Protein AF-A0A520BK53-F1 (afdb_monomer_lite)

Secondary structure (DSSP, 8-state):
-HHHHHHHHHHHHHHHHHHT-SSPPPHHHHHHHHHHHHHHHHHHHHH--HHHHHHHHHHHHHHHHHHHHHHHH-----TTTTT------

Foldseek 3Di:
DVLVVLLVVLLVLLVVVLVPDPDFDDPVSVVVLVVLLVVLVVCCVVPVDSVSVSPNSSSVSNVVVSVVVVVVVPPDDDPVCVPPDPPPD

Radius of gyration: 17.05 Å; chains: 1; bounding box: 52×25×42 Å

Sequence (89 aa):
MGELLATSLAWLAGLALLHRCERLPTGAEYAALAAAFTVLLLLRRRWHSRLALAGCVAVFAFSQAALRAEWRLTPELHPAWEGRDLALT

pLDDT: mean 85.24, std 10.13, range [58.25, 95.69]

Structure (mmCIF, N/CA/C/O backbone):
data_AF-A0A520BK53-F1
#
_entry.id   AF-A0A520BK53-F1
#
loop_
_atom_site.group_PDB
_atom_site.id
_atom_site.type_symbol
_atom_site.label_atom_id
_atom_site.label_alt_id
_atom_site.label_comp_id
_atom_site.label_asym_id
_atom_site.label_entity_id
_atom_site.label_seq_id
_atom_site.pdbx_PDB_ins_code
_atom_site.Cartn_x
_atom_site.Cartn_y
_atom_site.Cartn_z
_atom_site.occupancy
_atom_site.B_iso_or_equiv
_atom_site.auth_seq_id
_atom_site.auth_comp_id
_atom_site.auth_asym_id
_atom_site.auth_atom_id
_atom_site.pdbx_PDB_model_num
ATOM 1 N N . MET A 1 1 ? 6.068 2.738 24.576 1.00 69.19 1 MET A N 1
ATOM 2 C CA . MET A 1 1 ? 6.563 1.429 24.086 1.00 69.19 1 MET A CA 1
ATOM 3 C C . MET A 1 1 ? 5.576 0.747 23.135 1.00 69.19 1 MET A C 1
ATOM 5 O O . MET A 1 1 ? 5.934 0.524 21.990 1.00 69.19 1 MET A O 1
ATOM 9 N N . GLY A 1 2 ? 4.336 0.451 23.559 1.00 81.19 2 GLY A N 1
ATOM 10 C CA . GLY A 1 2 ? 3.394 -0.352 22.755 1.00 81.19 2 GLY A CA 1
ATOM 11 C C . GLY A 1 2 ? 3.011 0.230 21.387 1.00 81.19 2 GLY A C 1
ATOM 12 O O . GLY A 1 2 ? 2.818 -0.521 20.441 1.00 81.19 2 GLY A O 1
ATOM 13 N N . GLU A 1 3 ? 2.961 1.555 21.250 1.00 81.56 3 GLU A N 1
ATOM 14 C CA . GLU A 1 3 ? 2.596 2.208 19.985 1.00 81.56 3 GLU A CA 1
ATOM 15 C C . GLU A 1 3 ? 3.691 2.090 18.914 1.00 81.56 3 GLU A C 1
ATOM 17 O O . GLU A 1 3 ? 3.385 1.769 17.774 1.00 81.56 3 GLU A O 1
ATOM 22 N N . LEU A 1 4 ? 4.966 2.225 19.301 1.00 85.44 4 LEU A N 1
ATOM 23 C CA . LEU A 1 4 ? 6.124 1.985 18.428 1.00 85.44 4 LEU A CA 1
ATOM 24 C C . LEU A 1 4 ? 6.208 0.527 17.964 1.00 85.44 4 LEU A C 1
ATOM 26 O O . LEU A 1 4 ? 6.531 0.257 16.810 1.00 85.44 4 LEU A O 1
ATOM 30 N N . LEU A 1 5 ? 5.910 -0.422 18.855 1.00 90.12 5 LEU A N 1
ATOM 31 C CA . LEU A 1 5 ? 5.849 -1.837 18.489 1.00 90.12 5 LEU A CA 1
ATOM 32 C C . LEU A 1 5 ? 4.696 -2.100 17.517 1.00 90.12 5 LEU A C 1
ATOM 34 O O . LEU A 1 5 ? 4.893 -2.782 16.518 1.00 90.12 5 LEU A O 1
ATOM 38 N N . ALA A 1 6 ? 3.521 -1.516 17.763 1.00 87.62 6 ALA A N 1
ATOM 39 C CA . ALA A 1 6 ? 2.369 -1.655 16.879 1.00 87.62 6 ALA A CA 1
ATOM 40 C C . ALA A 1 6 ? 2.636 -1.074 15.482 1.00 87.62 6 ALA A C 1
ATOM 42 O O . ALA A 1 6 ? 2.310 -1.718 14.488 1.00 87.62 6 ALA A O 1
ATOM 43 N N . THR A 1 7 ? 3.267 0.100 15.381 1.00 90.38 7 THR A N 1
A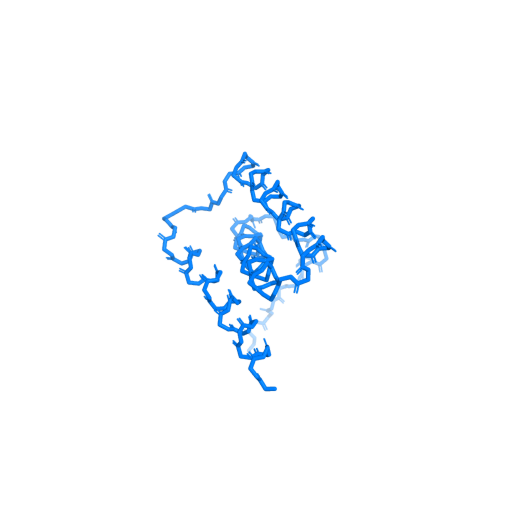TOM 44 C CA . THR A 1 7 ? 3.634 0.684 14.083 1.00 90.38 7 THR A CA 1
ATOM 45 C C . THR A 1 7 ? 4.738 -0.109 13.389 1.00 90.38 7 THR A C 1
ATOM 47 O O . THR A 1 7 ? 4.664 -0.296 12.178 1.00 90.38 7 THR A O 1
ATOM 50 N N . SER A 1 8 ? 5.717 -0.636 14.130 1.00 91.38 8 SER A N 1
ATOM 51 C CA . SER A 1 8 ? 6.776 -1.490 13.569 1.00 91.38 8 SER A CA 1
ATOM 52 C C . SER A 1 8 ? 6.216 -2.808 13.031 1.00 91.38 8 SER A C 1
ATOM 54 O O . SER A 1 8 ? 6.548 -3.222 11.923 1.00 91.38 8 SER A O 1
ATOM 56 N N . LEU A 1 9 ? 5.313 -3.450 13.777 1.00 93.88 9 LEU A N 1
ATOM 57 C CA . LEU A 1 9 ? 4.617 -4.656 13.328 1.00 93.88 9 LEU A CA 1
ATOM 58 C C . LEU A 1 9 ? 3.720 -4.371 12.124 1.00 93.88 9 LEU A C 1
ATOM 60 O O . LEU A 1 9 ? 3.708 -5.155 11.182 1.00 93.88 9 LEU A O 1
ATOM 64 N N . ALA A 1 10 ? 3.009 -3.242 12.119 1.00 93.06 10 ALA A N 1
ATOM 65 C CA . ALA A 1 10 ? 2.188 -2.839 10.985 1.00 93.06 10 ALA A CA 1
ATOM 66 C C . ALA A 1 10 ? 3.026 -2.582 9.725 1.00 93.06 10 ALA A C 1
ATOM 68 O O . ALA A 1 10 ? 2.638 -2.986 8.631 1.00 93.06 10 ALA A O 1
ATOM 69 N N . TRP A 1 11 ? 4.199 -1.967 9.883 1.00 93.44 11 TRP A N 1
ATOM 70 C CA . TRP A 1 11 ? 5.157 -1.782 8.799 1.00 93.44 11 TRP A CA 1
ATOM 71 C C . TRP A 1 11 ? 5.617 -3.123 8.219 1.00 93.44 11 TRP A C 1
ATOM 73 O O . TRP A 1 11 ? 5.520 -3.346 7.012 1.00 93.44 11 TRP A O 1
ATOM 83 N N . LEU A 1 12 ? 6.067 -4.041 9.082 1.00 95.69 12 LEU A N 1
ATOM 84 C CA . LEU A 1 12 ? 6.488 -5.383 8.675 1.00 95.69 12 LEU A CA 1
ATOM 85 C C . LEU A 1 12 ? 5.347 -6.169 8.024 1.00 95.69 12 LEU A C 1
ATOM 87 O O . LEU A 1 12 ? 5.582 -6.863 7.041 1.00 95.69 12 LEU A O 1
ATOM 91 N N . ALA A 1 13 ? 4.117 -6.029 8.519 1.00 94.06 13 ALA A N 1
ATOM 92 C CA . ALA A 1 13 ? 2.941 -6.650 7.920 1.00 94.06 13 ALA A CA 1
ATOM 93 C C . ALA A 1 13 ? 2.676 -6.123 6.500 1.00 94.06 13 ALA A C 1
ATOM 95 O O . ALA A 1 13 ? 2.400 -6.919 5.605 1.00 94.06 13 ALA A O 1
ATOM 96 N N . GLY A 1 14 ? 2.814 -4.811 6.274 1.00 91.06 14 GLY A N 1
ATOM 97 C CA . GLY A 1 14 ? 2.706 -4.209 4.941 1.00 91.06 14 GLY A CA 1
ATOM 98 C C . GLY A 1 14 ? 3.750 -4.758 3.964 1.00 91.06 14 GLY A C 1
ATOM 99 O O . GLY A 1 14 ? 3.414 -5.129 2.842 1.00 91.06 14 GLY A O 1
ATOM 100 N N . LEU A 1 15 ? 5.002 -4.896 4.408 1.00 93.12 15 LEU A N 1
ATOM 101 C CA . LEU A 1 15 ? 6.068 -5.508 3.606 1.00 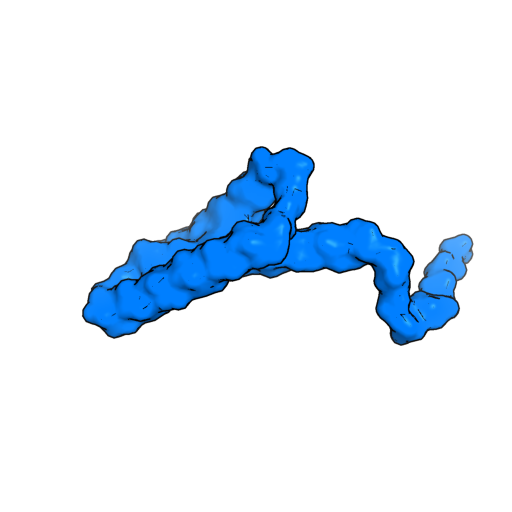93.12 15 LEU A CA 1
ATOM 102 C C . LEU A 1 15 ? 5.818 -6.999 3.336 1.00 93.12 15 LEU A C 1
ATOM 104 O O . LEU A 1 15 ? 5.952 -7.458 2.204 1.00 93.12 15 LEU A O 1
ATOM 108 N N . ALA A 1 16 ? 5.438 -7.759 4.363 1.00 93.38 16 ALA A N 1
ATOM 109 C CA . ALA A 1 16 ? 5.158 -9.185 4.244 1.00 93.38 16 ALA A CA 1
ATOM 110 C C . ALA A 1 16 ? 3.986 -9.457 3.293 1.00 93.38 16 ALA A C 1
ATOM 112 O O . ALA A 1 16 ? 4.027 -10.424 2.537 1.00 93.38 16 ALA A O 1
ATOM 113 N N . LEU A 1 17 ? 2.962 -8.598 3.296 1.00 91.25 17 LEU A N 1
ATOM 114 C CA . LEU A 1 17 ? 1.842 -8.701 2.367 1.00 91.25 17 LEU A CA 1
ATOM 115 C C . LEU A 1 17 ? 2.306 -8.532 0.918 1.00 91.25 17 LEU A C 1
ATOM 117 O O . LEU A 1 17 ? 1.926 -9.341 0.077 1.00 91.25 17 LEU A O 1
ATOM 121 N N . LEU A 1 18 ? 3.173 -7.551 0.642 1.00 90.06 18 LEU A N 1
ATOM 122 C CA . LEU A 1 18 ? 3.744 -7.360 -0.693 1.00 90.06 18 LEU A CA 1
ATOM 123 C C . LEU A 1 18 ? 4.547 -8.582 -1.148 1.00 90.06 18 LEU A C 1
ATOM 125 O O . LEU A 1 18 ? 4.413 -9.007 -2.288 1.00 90.06 18 LEU A O 1
ATOM 129 N N . HIS A 1 19 ? 5.327 -9.192 -0.253 1.00 89.25 19 HIS A N 1
ATOM 130 C CA . HIS A 1 19 ? 6.079 -10.413 -0.564 1.00 89.25 19 HIS A CA 1
ATOM 131 C C . HIS A 1 19 ? 5.201 -11.623 -0.900 1.00 89.25 19 HIS A C 1
ATOM 133 O O . HIS A 1 19 ? 5.687 -12.571 -1.512 1.00 89.25 19 HIS A O 1
ATOM 139 N N . ARG A 1 20 ? 3.924 -11.614 -0.504 1.00 91.19 20 ARG A N 1
ATOM 140 C CA . ARG A 1 20 ? 2.959 -12.658 -0.871 1.00 91.19 20 ARG A CA 1
ATOM 141 C C . ARG A 1 20 ? 2.258 -12.388 -2.200 1.00 91.19 20 ARG A C 1
ATOM 143 O O . ARG A 1 20 ? 1.557 -13.271 -2.685 1.00 91.19 20 ARG A O 1
ATOM 150 N N . CYS A 1 21 ? 2.404 -11.195 -2.769 1.00 88.38 21 CYS A N 1
ATOM 151 C CA . CYS A 1 21 ? 1.839 -10.867 -4.069 1.00 88.38 21 CYS A CA 1
ATOM 152 C C . CYS A 1 21 ? 2.747 -11.412 -5.178 1.00 88.38 21 CYS A C 1
ATOM 154 O O . CYS A 1 21 ? 3.927 -11.085 -5.241 1.00 88.38 21 CYS A O 1
ATOM 156 N N . GLU A 1 22 ? 2.184 -12.212 -6.085 1.00 87.56 22 GLU A N 1
ATOM 157 C CA . GLU A 1 22 ? 2.910 -12.741 -7.254 1.00 87.56 22 GLU A CA 1
ATOM 158 C C . GLU A 1 22 ? 3.235 -11.657 -8.295 1.00 87.56 22 GLU A C 1
ATOM 160 O O . GLU A 1 22 ? 4.129 -11.821 -9.122 1.00 87.56 22 GLU A O 1
ATOM 165 N N . ARG A 1 23 ? 2.507 -10.537 -8.254 1.00 86.56 23 ARG A N 1
ATOM 166 C CA . ARG A 1 23 ? 2.639 -9.401 -9.168 1.00 86.56 23 ARG A CA 1
ATOM 167 C C . ARG A 1 23 ? 2.616 -8.082 -8.406 1.00 86.56 23 ARG A C 1
ATOM 169 O O . ARG A 1 23 ? 2.065 -8.003 -7.307 1.00 86.56 23 ARG A O 1
ATOM 176 N N . LEU A 1 24 ? 3.158 -7.039 -9.027 1.00 87.25 24 LEU A N 1
ATOM 177 C CA . LEU A 1 24 ? 3.041 -5.678 -8.512 1.00 87.25 24 LEU A CA 1
ATOM 178 C C . LEU A 1 24 ? 1.605 -5.146 -8.630 1.00 87.25 24 LEU A C 1
ATOM 180 O O . LEU A 1 24 ? 0.862 -5.591 -9.514 1.00 87.25 24 LEU A O 1
ATOM 184 N N . PRO A 1 25 ? 1.215 -4.195 -7.760 1.00 88.69 25 PRO A N 1
ATOM 185 C CA . PRO A 1 25 ? -0.092 -3.573 -7.837 1.00 88.69 25 PRO A CA 1
ATOM 186 C C . PRO A 1 25 ? -0.242 -2.794 -9.143 1.00 88.69 25 PRO A C 1
ATOM 188 O O . PRO A 1 25 ? 0.659 -2.085 -9.584 1.00 88.69 25 PRO A O 1
ATOM 191 N N . THR A 1 26 ? -1.414 -2.898 -9.745 1.00 90.25 26 THR A N 1
ATOM 192 C CA . THR A 1 26 ? -1.829 -2.098 -10.899 1.00 90.25 26 THR A CA 1
ATOM 193 C C . THR A 1 26 ? -2.250 -0.689 -10.471 1.00 90.25 26 THR A C 1
ATOM 195 O O . THR A 1 26 ? -2.570 -0.442 -9.307 1.00 90.25 26 THR A O 1
ATOM 198 N N . GLY A 1 27 ? -2.341 0.250 -11.420 1.00 87.81 27 GLY A N 1
ATOM 199 C CA . GLY A 1 27 ? -2.796 1.619 -11.132 1.00 87.81 27 GLY A CA 1
ATOM 200 C C . GLY A 1 27 ? -4.173 1.689 -10.449 1.00 87.81 27 GLY A C 1
ATOM 201 O O . GLY A 1 27 ? -4.381 2.507 -9.553 1.00 87.81 27 GLY A O 1
ATOM 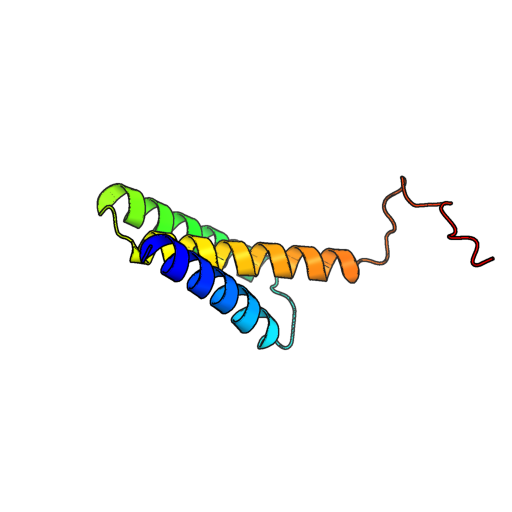202 N N . ALA A 1 28 ? -5.096 0.787 -10.802 1.00 90.44 28 ALA A N 1
ATOM 203 C CA . ALA A 1 28 ? -6.405 0.694 -10.151 1.00 90.44 28 ALA A CA 1
ATOM 204 C C . ALA A 1 28 ? -6.301 0.218 -8.689 1.00 90.44 28 ALA A C 1
ATOM 206 O O . ALA A 1 28 ? -6.998 0.734 -7.815 1.00 90.44 28 ALA A O 1
ATOM 207 N N . GLU A 1 29 ? -5.401 -0.725 -8.402 1.00 90.69 29 GLU A N 1
ATOM 208 C CA . GLU A 1 29 ? -5.141 -1.208 -7.040 1.00 90.69 29 GLU A CA 1
ATOM 209 C C . GLU A 1 29 ? -4.463 -0.123 -6.188 1.00 90.69 29 GLU A C 1
ATOM 211 O O . GLU A 1 29 ? -4.825 0.050 -5.024 1.00 90.69 29 GLU A O 1
ATOM 216 N N . TYR A 1 30 ? -3.573 0.692 -6.766 1.00 88.75 30 TYR A N 1
ATOM 217 C CA . TYR A 1 30 ? -3.041 1.884 -6.094 1.00 88.75 30 TYR A CA 1
ATOM 218 C C . TYR A 1 30 ? -4.128 2.918 -5.779 1.00 88.75 30 TYR A C 1
ATOM 220 O O . TYR A 1 30 ? -4.136 3.476 -4.680 1.00 88.75 30 TYR A O 1
ATOM 228 N N . ALA A 1 31 ? -5.079 3.153 -6.690 1.00 92.25 31 ALA A N 1
ATOM 229 C CA . ALA A 1 31 ? -6.211 4.043 -6.424 1.00 92.25 31 ALA A CA 1
ATOM 230 C C . ALA A 1 31 ? -7.081 3.522 -5.264 1.00 92.25 31 ALA A C 1
ATOM 232 O O . ALA A 1 31 ? -7.481 4.292 -4.386 1.00 92.25 31 ALA A O 1
ATOM 233 N N . ALA A 1 32 ? -7.311 2.207 -5.205 1.00 92.31 32 ALA A N 1
ATOM 234 C CA . ALA A 1 32 ? -8.013 1.572 -4.093 1.00 92.31 32 ALA A CA 1
ATOM 235 C C . ALA A 1 32 ? -7.238 1.696 -2.766 1.00 92.31 32 ALA A C 1
ATOM 237 O O . ALA A 1 32 ? -7.833 2.021 -1.736 1.00 92.31 32 ALA A O 1
ATOM 238 N N . LEU A 1 33 ? -5.913 1.511 -2.777 1.00 91.88 33 LEU A N 1
ATOM 239 C CA . LEU A 1 33 ? -5.053 1.709 -1.603 1.00 91.88 33 LEU A CA 1
ATOM 240 C C . LEU A 1 33 ? -5.071 3.164 -1.119 1.00 91.88 33 LEU A C 1
ATOM 242 O O . LEU A 1 33 ? -5.150 3.403 0.086 1.00 91.88 33 LEU A O 1
ATOM 246 N N . ALA A 1 34 ? -5.070 4.137 -2.033 1.00 91.25 34 ALA A N 1
ATOM 247 C CA . ALA A 1 34 ? -5.190 5.553 -1.695 1.00 91.25 34 ALA A CA 1
ATOM 248 C C . ALA A 1 34 ? -6.548 5.868 -1.046 1.00 91.25 34 ALA A C 1
ATOM 250 O O . ALA A 1 34 ? -6.608 6.569 -0.029 1.00 91.25 34 ALA A O 1
ATOM 251 N N . ALA A 1 35 ? -7.640 5.303 -1.567 1.00 93.44 35 ALA A N 1
ATOM 252 C CA . ALA A 1 35 ? -8.960 5.426 -0.953 1.00 93.44 35 ALA A CA 1
ATOM 253 C C . ALA A 1 35 ? -8.987 4.802 0.454 1.00 93.44 35 ALA A C 1
ATOM 255 O O . ALA A 1 35 ? -9.416 5.456 1.408 1.00 93.44 35 ALA A O 1
ATOM 256 N N . ALA A 1 36 ? -8.453 3.587 0.614 1.00 92.31 36 ALA A N 1
ATOM 257 C CA . ALA A 1 36 ? -8.356 2.909 1.907 1.00 92.31 36 ALA A CA 1
ATOM 258 C C . ALA A 1 36 ? -7.526 3.718 2.917 1.00 92.31 36 ALA A C 1
ATOM 260 O O . ALA A 1 36 ? -7.949 3.909 4.059 1.00 92.31 36 ALA A O 1
ATOM 261 N N . PHE A 1 37 ? -6.387 4.268 2.489 1.00 92.75 37 PHE A N 1
ATOM 262 C CA . PHE A 1 37 ? -5.559 5.152 3.308 1.00 92.75 37 PHE A CA 1
ATOM 263 C C . PHE A 1 37 ? -6.333 6.396 3.756 1.00 92.75 37 PHE A C 1
ATOM 265 O O . PHE A 1 37 ? -6.296 6.760 4.931 1.00 92.75 37 PHE A O 1
ATOM 272 N N . THR A 1 38 ? -7.091 7.018 2.850 1.00 93.44 38 THR A N 1
ATOM 273 C CA . THR A 1 38 ? -7.891 8.215 3.150 1.00 93.44 38 THR A CA 1
ATOM 274 C C . THR A 1 38 ? -8.987 7.912 4.174 1.00 93.44 38 THR A C 1
ATOM 276 O O . THR A 1 38 ? -9.159 8.663 5.136 1.00 93.44 38 THR A O 1
ATOM 279 N N . VAL A 1 39 ? -9.680 6.779 4.031 1.00 93.69 39 VAL A N 1
ATOM 280 C CA . VAL A 1 39 ? -10.695 6.318 4.993 1.00 93.69 39 VAL A CA 1
ATOM 281 C C . VAL A 1 39 ? -10.075 6.061 6.365 1.00 93.69 39 VAL A C 1
ATOM 283 O O . VAL A 1 39 ? -10.603 6.536 7.371 1.00 93.69 39 VAL A O 1
ATOM 286 N N . LEU A 1 40 ? -8.931 5.375 6.426 1.00 91.88 40 LEU A N 1
ATOM 287 C CA . LEU A 1 40 ? -8.212 5.134 7.681 1.00 91.88 40 LEU A CA 1
ATOM 288 C C . LEU A 1 40 ? -7.769 6.446 8.337 1.00 91.88 40 LEU A C 1
ATOM 290 O O . LEU A 1 40 ? -7.876 6.601 9.554 1.00 91.88 40 LEU A O 1
ATOM 294 N N . LEU A 1 41 ? -7.344 7.429 7.544 1.00 90.88 41 LEU A N 1
ATOM 295 C CA . LEU A 1 41 ? -6.932 8.737 8.040 1.00 90.88 41 LEU A CA 1
ATOM 296 C C . LEU A 1 41 ? -8.115 9.539 8.605 1.00 90.88 41 LEU A C 1
ATOM 298 O O . LEU A 1 41 ? -7.987 10.158 9.666 1.00 90.88 41 LEU A O 1
ATOM 302 N N . LEU A 1 42 ? -9.277 9.482 7.950 1.00 92.31 42 LEU A N 1
ATOM 303 C CA . LEU A 1 42 ? -10.530 10.057 8.451 1.00 92.31 42 LEU A CA 1
ATOM 304 C C . LEU A 1 42 ? -10.990 9.365 9.738 1.00 92.31 42 LEU A C 1
ATOM 306 O O . LEU A 1 42 ? -11.360 10.036 10.704 1.00 92.31 42 LEU A O 1
ATOM 310 N N . LEU A 1 43 ? -10.904 8.034 9.791 1.00 89.94 43 LEU A N 1
ATOM 311 C CA . LEU A 1 43 ? -11.247 7.253 10.976 1.00 89.94 43 LEU A CA 1
ATOM 312 C C . LEU A 1 43 ? -10.316 7.591 12.147 1.00 89.94 43 LEU A C 1
ATOM 314 O O . LEU A 1 43 ? -10.782 7.804 13.267 1.00 89.94 43 LEU A O 1
ATOM 318 N N . ARG A 1 44 ? -9.013 7.738 11.880 1.00 87.19 44 ARG A N 1
ATOM 319 C CA . ARG A 1 44 ? -8.030 8.205 12.865 1.00 87.19 44 ARG A CA 1
ATOM 320 C C . ARG A 1 44 ? -8.382 9.596 13.380 1.00 87.19 44 ARG A C 1
ATOM 322 O O . ARG A 1 44 ? -8.319 9.814 14.583 1.00 87.19 44 ARG A O 1
ATOM 329 N N . ARG A 1 45 ? -8.756 10.529 12.499 1.00 86.62 45 ARG A N 1
ATOM 330 C CA . ARG A 1 45 ? -9.124 11.899 12.893 1.00 86.62 45 ARG A CA 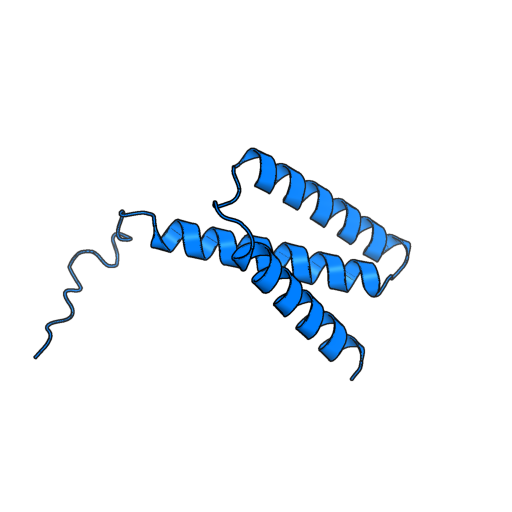1
ATOM 331 C C . ARG A 1 45 ? -10.382 11.950 13.753 1.00 86.62 45 ARG A C 1
ATOM 333 O O . ARG A 1 45 ? -10.422 12.723 14.697 1.00 86.62 45 ARG A O 1
ATOM 340 N N . ARG A 1 46 ? -11.397 11.148 13.432 1.00 88.94 46 ARG A N 1
ATOM 341 C CA . ARG A 1 46 ? -12.685 11.190 14.135 1.00 88.94 46 ARG A CA 1
ATOM 342 C C . ARG A 1 46 ? -12.690 10.390 15.442 1.00 88.94 46 ARG A C 1
ATOM 344 O O . ARG A 1 46 ? -13.379 10.784 16.372 1.00 88.94 46 ARG A O 1
ATOM 351 N N . TRP A 1 47 ? -11.938 9.291 15.516 1.00 87.75 47 TRP A N 1
ATOM 352 C CA . TRP A 1 47 ? -12.009 8.342 16.638 1.00 87.75 47 TRP A CA 1
ATOM 353 C C . TRP A 1 47 ? -10.688 8.187 17.402 1.00 87.75 47 TRP A C 1
ATOM 355 O O . TRP A 1 47 ? -10.625 7.385 18.328 1.00 87.75 47 TRP A O 1
ATOM 365 N N . HIS A 1 48 ? -9.618 8.889 17.003 1.00 82.50 48 HIS A N 1
ATOM 366 C CA . HIS A 1 48 ? -8.267 8.757 17.577 1.00 82.50 48 HIS A CA 1
ATOM 367 C C . HIS A 1 48 ? -7.794 7.293 17.710 1.00 82.50 48 HIS A C 1
ATOM 369 O O . HIS A 1 48 ? -7.053 6.924 18.620 1.00 82.50 48 HIS A O 1
ATOM 375 N N . SER A 1 49 ? -8.229 6.435 16.782 1.00 82.69 49 SER A N 1
ATOM 376 C CA . SER A 1 49 ? -7.989 4.996 16.860 1.00 82.69 49 SER A CA 1
ATOM 377 C C . SER A 1 49 ? -6.537 4.646 16.529 1.00 82.69 49 SER A C 1
ATOM 379 O O . SER A 1 49 ? -6.053 4.901 15.422 1.00 82.69 49 SER A O 1
ATOM 381 N N . ARG A 1 50 ? -5.854 3.988 17.474 1.00 85.88 50 ARG A N 1
ATOM 382 C CA . ARG A 1 50 ? -4.495 3.445 17.285 1.00 85.88 50 ARG A CA 1
ATOM 383 C C . ARG A 1 50 ? -4.442 2.369 16.194 1.00 85.88 50 ARG A C 1
ATOM 385 O O . ARG A 1 50 ? -3.449 2.267 15.482 1.00 85.88 50 ARG A O 1
ATOM 392 N N . LEU A 1 51 ? -5.528 1.613 16.013 1.00 85.50 51 LEU A N 1
ATOM 393 C CA . LEU A 1 51 ? -5.656 0.627 14.933 1.00 85.50 51 LEU A CA 1
ATOM 394 C C . LEU A 1 51 ? -5.678 1.300 13.557 1.00 85.50 51 LEU A C 1
ATOM 396 O O . LEU A 1 51 ? -5.046 0.810 12.627 1.00 85.50 51 LEU A O 1
ATOM 400 N N . ALA A 1 52 ? -6.346 2.451 13.437 1.00 88.56 52 ALA A N 1
ATOM 401 C CA . ALA A 1 52 ? -6.365 3.208 12.188 1.00 88.56 52 ALA A CA 1
ATOM 402 C C . ALA A 1 52 ? -4.966 3.733 11.829 1.00 88.56 52 ALA A C 1
ATOM 404 O O . ALA A 1 52 ? -4.573 3.683 10.667 1.00 88.56 52 ALA A O 1
ATOM 405 N N . LEU A 1 53 ? -4.183 4.165 12.827 1.00 88.75 53 LEU A N 1
ATOM 406 C CA . LEU A 1 53 ? -2.783 4.542 12.623 1.00 88.75 53 LEU A CA 1
ATOM 407 C C . LEU A 1 53 ? -1.944 3.359 12.122 1.00 88.75 53 LEU A C 1
ATOM 409 O O . LEU A 1 53 ? -1.225 3.511 11.139 1.00 88.75 53 LEU A O 1
ATOM 413 N N . ALA A 1 54 ? -2.057 2.191 12.761 1.00 90.69 54 ALA A N 1
ATOM 414 C CA . ALA A 1 54 ? -1.368 0.979 12.321 1.00 90.69 54 ALA A CA 1
ATOM 415 C C . ALA A 1 54 ? -1.749 0.610 10.875 1.00 90.69 54 ALA A C 1
ATOM 417 O O . ALA A 1 54 ? -0.871 0.370 10.051 1.00 90.69 54 ALA A O 1
ATOM 418 N N . GLY A 1 55 ? -3.038 0.670 10.528 1.00 90.38 55 GLY A N 1
ATOM 419 C CA . GLY A 1 55 ? -3.510 0.463 9.157 1.00 90.38 55 GLY A CA 1
ATOM 420 C C . GLY A 1 55 ? -2.885 1.441 8.157 1.00 90.38 55 GLY A C 1
ATOM 421 O O . GLY A 1 55 ? -2.393 1.014 7.115 1.00 90.38 55 GLY A O 1
ATOM 422 N N . CYS A 1 56 ? -2.830 2.738 8.485 1.00 92.69 56 CYS A N 1
ATOM 423 C CA . CYS A 1 56 ? -2.160 3.734 7.643 1.00 92.69 56 CYS A CA 1
ATOM 424 C C . CYS A 1 56 ? -0.686 3.379 7.411 1.00 92.69 56 CYS A C 1
ATOM 426 O O . CYS A 1 56 ? -0.205 3.474 6.285 1.00 92.69 56 CYS A O 1
ATOM 428 N N . VAL A 1 57 ? 0.024 2.965 8.465 1.00 93.50 57 VAL A N 1
ATOM 429 C CA . VAL A 1 57 ? 1.441 2.586 8.384 1.00 93.50 57 VAL A CA 1
ATOM 430 C C . VAL A 1 57 ? 1.634 1.354 7.498 1.00 93.50 57 VAL A C 1
ATOM 432 O O . VAL A 1 57 ? 2.535 1.354 6.665 1.00 93.50 57 VAL A O 1
ATOM 435 N N . ALA A 1 58 ? 0.772 0.341 7.614 1.00 92.81 58 ALA A N 1
ATOM 436 C CA . ALA A 1 58 ? 0.838 -0.860 6.781 1.00 92.81 58 ALA A CA 1
ATOM 437 C C . ALA A 1 58 ? 0.595 -0.552 5.294 1.00 92.81 58 ALA A C 1
ATOM 439 O O . ALA A 1 58 ? 1.375 -0.978 4.442 1.00 92.81 58 ALA A O 1
ATOM 440 N N . VAL A 1 59 ? -0.447 0.229 4.981 1.00 92.94 59 VAL A N 1
ATOM 441 C CA . VAL A 1 59 ? -0.765 0.642 3.600 1.00 92.94 59 VAL A CA 1
ATOM 442 C C . VAL A 1 59 ? 0.363 1.486 3.009 1.00 92.94 59 VAL A C 1
ATOM 444 O O . VAL A 1 59 ? 0.735 1.302 1.850 1.00 92.94 59 VAL A O 1
ATOM 447 N N . PHE A 1 60 ? 0.942 2.381 3.810 1.00 92.94 60 PHE A N 1
ATOM 448 C CA . PHE A 1 60 ? 2.071 3.201 3.390 1.00 92.94 60 PHE A CA 1
ATOM 449 C C . PHE A 1 60 ? 3.321 2.356 3.109 1.00 92.94 60 PHE A C 1
ATOM 451 O O . PHE A 1 60 ? 3.909 2.488 2.038 1.00 92.94 60 PHE A O 1
ATOM 458 N N . ALA A 1 61 ? 3.685 1.440 4.014 1.00 93.56 61 ALA A N 1
ATOM 459 C CA . ALA A 1 61 ? 4.824 0.538 3.842 1.00 93.56 61 ALA A CA 1
ATOM 460 C C . ALA A 1 61 ? 4.679 -0.341 2.590 1.00 93.56 61 ALA A C 1
ATOM 462 O O . ALA A 1 61 ? 5.621 -0.463 1.808 1.00 93.56 61 ALA A O 1
ATOM 463 N N . PHE A 1 62 ? 3.484 -0.905 2.377 1.00 94.12 62 PHE A N 1
ATOM 464 C CA . PHE A 1 62 ? 3.156 -1.694 1.189 1.00 94.12 62 PHE A CA 1
ATOM 465 C C . PHE A 1 62 ? 3.335 -0.871 -0.092 1.00 94.12 62 PHE A C 1
ATOM 467 O O . PHE A 1 62 ? 4.072 -1.272 -0.990 1.00 94.12 62 PHE A O 1
ATOM 474 N N . SER A 1 63 ? 2.708 0.309 -0.153 1.00 92.62 63 SER A N 1
ATOM 475 C CA . SER A 1 63 ? 2.722 1.166 -1.346 1.00 92.62 63 SER A CA 1
ATOM 476 C C . SER A 1 63 ? 4.133 1.658 -1.668 1.00 92.62 63 SER A C 1
ATOM 478 O O . SER A 1 63 ? 4.548 1.642 -2.822 1.00 92.62 63 SER A O 1
ATOM 480 N N . GLN A 1 64 ? 4.904 2.043 -0.646 1.00 93.62 64 GLN A N 1
ATOM 481 C CA . GLN A 1 64 ? 6.287 2.480 -0.819 1.00 93.62 64 GLN A CA 1
ATOM 482 C C . GLN A 1 64 ? 7.182 1.345 -1.334 1.00 93.62 64 GLN A C 1
ATOM 484 O O . GLN A 1 64 ? 8.014 1.562 -2.216 1.00 93.62 64 GLN A O 1
ATOM 489 N N . ALA A 1 65 ? 7.047 0.139 -0.780 1.00 91.81 65 ALA A N 1
ATOM 490 C CA . ALA A 1 65 ? 7.847 -1.002 -1.207 1.00 91.81 65 ALA A CA 1
ATOM 491 C C . ALA A 1 65 ? 7.482 -1.456 -2.627 1.00 91.81 65 ALA A C 1
ATOM 493 O O . ALA A 1 65 ? 8.384 -1.775 -3.401 1.00 91.81 65 ALA A O 1
ATOM 494 N N . ALA A 1 66 ? 6.197 -1.408 -2.986 1.00 89.75 66 ALA A N 1
ATOM 495 C CA . ALA A 1 66 ? 5.724 -1.697 -4.334 1.00 89.75 66 ALA A CA 1
ATOM 496 C C . ALA A 1 66 ? 6.292 -0.697 -5.351 1.00 89.75 66 ALA A C 1
ATOM 498 O O . ALA A 1 66 ? 6.899 -1.116 -6.333 1.00 89.75 66 ALA A O 1
ATOM 499 N N . LEU A 1 67 ? 6.227 0.607 -5.055 1.00 89.44 67 LEU A N 1
ATOM 500 C CA . LEU A 1 67 ? 6.804 1.658 -5.899 1.00 89.44 67 LEU A CA 1
ATOM 501 C C . LEU A 1 67 ? 8.319 1.476 -6.079 1.00 89.44 67 LEU A C 1
ATOM 503 O O . LEU A 1 67 ? 8.863 1.623 -7.168 1.00 89.44 67 LEU A O 1
ATOM 507 N N . ARG A 1 68 ? 9.023 1.112 -5.001 1.00 88.44 68 ARG A N 1
ATOM 508 C CA . ARG A 1 68 ? 10.466 0.860 -5.057 1.00 88.44 68 ARG A CA 1
ATOM 509 C C . ARG A 1 68 ? 10.804 -0.377 -5.888 1.00 88.44 68 ARG A C 1
ATOM 511 O O . ARG A 1 68 ? 11.849 -0.397 -6.533 1.00 88.44 68 ARG A O 1
ATOM 518 N N . ALA A 1 69 ? 9.977 -1.415 -5.832 1.00 87.94 69 ALA A N 1
ATOM 519 C CA . ALA A 1 69 ? 10.138 -2.602 -6.661 1.00 87.94 69 ALA A CA 1
ATOM 520 C C . ALA A 1 69 ? 9.857 -2.286 -8.135 1.00 87.94 69 ALA A C 1
ATOM 522 O O . ALA A 1 69 ? 10.625 -2.709 -8.991 1.00 87.94 69 ALA A O 1
ATOM 523 N N . GLU A 1 70 ? 8.842 -1.472 -8.416 1.00 87.25 70 GLU A N 1
ATOM 524 C CA . GLU A 1 70 ? 8.543 -0.971 -9.757 1.00 87.25 70 GLU A CA 1
ATOM 525 C C . GLU A 1 70 ? 9.733 -0.197 -10.334 1.00 87.25 70 GLU A C 1
ATOM 527 O O . GLU A 1 70 ? 10.242 -0.569 -11.384 1.00 87.25 70 GLU A O 1
ATOM 532 N N . TRP A 1 71 ? 10.297 0.760 -9.589 1.00 83.94 71 TRP A N 1
ATOM 533 C CA . TRP A 1 71 ? 11.499 1.495 -10.011 1.00 83.94 71 TRP A CA 1
ATOM 534 C C . TRP A 1 71 ? 12.736 0.621 -10.236 1.00 83.94 71 TRP A C 1
ATOM 536 O O . TRP A 1 71 ? 13.609 1.000 -11.007 1.00 83.94 71 TRP A O 1
ATOM 546 N N . ARG A 1 72 ? 12.850 -0.529 -9.560 1.00 82.19 72 ARG A N 1
ATOM 547 C CA . ARG A 1 72 ? 13.940 -1.490 -9.811 1.00 82.19 72 ARG A CA 1
ATOM 548 C C . ARG A 1 72 ? 13.730 -2.298 -11.087 1.00 82.19 72 ARG A C 1
ATOM 550 O O . ARG A 1 72 ? 14.701 -2.822 -11.620 1.00 82.19 72 ARG A O 1
ATOM 557 N N . LEU A 1 73 ? 12.480 -2.461 -11.509 1.00 81.38 73 LEU A N 1
ATOM 558 C CA . LEU A 1 73 ? 12.113 -3.190 -12.718 1.00 81.38 73 LEU A CA 1
ATOM 559 C C . LEU A 1 73 ? 12.062 -2.274 -13.941 1.00 81.38 73 LEU A C 1
ATOM 561 O O . LEU A 1 73 ? 12.211 -2.766 -15.056 1.00 81.38 73 LEU A O 1
ATOM 565 N N . THR A 1 74 ? 11.879 -0.964 -13.750 1.00 77.12 74 THR A N 1
ATOM 566 C CA . THR A 1 74 ? 11.968 0.016 -14.831 1.00 77.12 74 THR A CA 1
ATOM 567 C C . THR A 1 74 ? 13.405 0.055 -15.370 1.00 77.12 74 THR A C 1
ATOM 569 O O . THR A 1 74 ? 14.325 0.380 -14.620 1.00 77.12 74 THR A O 1
ATOM 572 N N . PRO A 1 75 ? 13.624 -0.262 -16.659 1.00 65.94 75 PRO A N 1
ATOM 573 C CA . PRO A 1 75 ? 14.959 -0.309 -17.256 1.00 65.94 75 PRO A CA 1
ATOM 574 C C . PRO A 1 75 ? 15.541 1.082 -17.547 1.00 65.94 75 PRO A C 1
ATOM 576 O O . PRO A 1 75 ? 16.711 1.193 -17.902 1.00 65.94 75 PRO A O 1
ATOM 579 N N . GLU A 1 76 ? 14.740 2.141 -17.415 1.00 69.75 76 GLU A N 1
ATOM 580 C CA . GLU A 1 76 ? 15.203 3.513 -17.586 1.00 69.75 76 GLU A CA 1
ATOM 581 C C . GLU A 1 76 ? 16.068 3.920 -16.394 1.00 69.75 76 GLU A C 1
ATOM 583 O O . GLU A 1 76 ? 15.592 4.159 -15.280 1.00 69.75 76 GLU A O 1
ATOM 588 N N . LEU A 1 77 ? 17.373 3.994 -16.643 1.00 65.62 77 LEU A N 1
ATOM 589 C CA . LEU A 1 77 ? 18.305 4.606 -15.718 1.00 65.62 77 LEU A CA 1
ATOM 590 C C . LEU A 1 77 ? 17.953 6.092 -15.607 1.00 65.62 77 LEU A C 1
ATOM 592 O O . LEU A 1 77 ? 17.768 6.780 -16.608 1.00 65.62 77 LEU A O 1
ATOM 596 N N . HIS A 1 78 ? 17.864 6.609 -14.384 1.00 63.78 78 HIS A N 1
ATOM 597 C CA . HIS A 1 78 ? 17.690 8.045 -14.199 1.00 63.78 78 HIS A CA 1
ATOM 598 C C . HIS A 1 78 ? 18.857 8.780 -14.894 1.00 63.78 78 HIS A C 1
ATOM 600 O O . HIS A 1 78 ? 19.998 8.368 -14.696 1.00 63.78 78 HIS A O 1
ATOM 606 N N . PRO A 1 79 ? 18.640 9.874 -15.646 1.00 68.31 79 PRO A N 1
ATOM 607 C CA . PRO A 1 79 ? 19.696 10.505 -16.451 1.00 68.31 79 PRO A CA 1
ATOM 608 C C . PRO A 1 79 ? 20.921 10.950 -15.634 1.00 68.31 79 PRO A C 1
ATOM 610 O O . PRO A 1 79 ? 22.033 10.990 -16.141 1.00 68.31 79 PRO A O 1
ATOM 613 N N . ALA A 1 80 ? 20.774 11.204 -14.325 1.00 69.75 80 ALA A N 1
ATOM 614 C CA . ALA A 1 80 ? 21.913 11.485 -13.434 1.00 69.75 80 ALA A CA 1
ATOM 615 C C . ALA A 1 80 ? 22.798 10.253 -13.098 1.00 69.75 80 ALA A C 1
ATOM 617 O O . ALA A 1 80 ? 23.744 10.351 -12.303 1.00 69.75 80 ALA A O 1
ATOM 618 N N . TRP A 1 81 ? 22.432 9.082 -13.617 1.00 66.81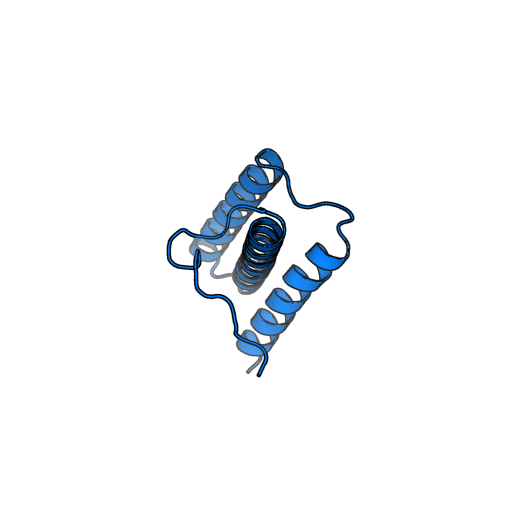 81 TRP A N 1
ATOM 619 C CA . TRP A 1 81 ? 23.077 7.785 -13.421 1.00 66.81 81 TRP A CA 1
ATOM 620 C C . TRP A 1 81 ? 23.616 7.226 -14.745 1.00 66.81 81 TRP A C 1
ATOM 622 O O . TRP A 1 81 ? 24.477 6.350 -14.705 1.00 66.81 81 TRP A O 1
ATOM 632 N N . GLU A 1 82 ? 23.177 7.749 -15.897 1.00 64.75 82 GLU A N 1
ATOM 633 C CA . GLU A 1 82 ? 23.785 7.447 -17.196 1.00 64.75 82 GLU A CA 1
ATOM 634 C C . GLU A 1 82 ? 25.253 7.906 -17.188 1.00 64.75 82 GLU A C 1
ATOM 636 O O . GLU A 1 82 ? 25.560 9.067 -16.920 1.00 64.75 82 GLU A O 1
ATOM 641 N N . GLY A 1 83 ? 26.182 6.971 -17.414 1.00 65.19 83 GLY A N 1
ATOM 642 C CA . GLY A 1 83 ? 27.625 7.240 -17.439 1.00 65.19 83 GLY A CA 1
ATOM 643 C C . GLY A 1 83 ? 28.356 7.093 -16.099 1.00 65.19 83 GLY A C 1
ATOM 644 O O . GLY A 1 83 ? 29.574 7.260 -16.057 1.00 65.19 83 GLY A O 1
ATOM 645 N N . ARG A 1 84 ? 27.666 6.734 -15.005 1.00 61.75 84 ARG A N 1
ATOM 646 C CA . ARG A 1 84 ? 28.328 6.223 -13.791 1.00 61.75 84 ARG A CA 1
ATOM 647 C C . ARG A 1 84 ? 28.539 4.717 -13.908 1.00 61.75 84 ARG A C 1
ATOM 649 O O . ARG A 1 84 ? 27.961 3.935 -13.157 1.00 61.75 84 ARG A O 1
ATOM 656 N N . ASP A 1 85 ? 29.395 4.317 -14.840 1.00 66.38 85 ASP A N 1
ATOM 657 C CA . ASP A 1 85 ? 29.945 2.969 -14.804 1.00 66.38 85 ASP A CA 1
ATOM 658 C C . ASP A 1 85 ? 30.767 2.847 -13.519 1.00 66.38 85 ASP A C 1
ATOM 660 O O . ASP A 1 85 ? 31.746 3.565 -13.301 1.00 66.38 85 ASP A O 1
ATOM 664 N N . LEU A 1 86 ? 30.334 1.962 -12.620 1.00 64.19 86 LEU A N 1
ATOM 665 C CA . LEU A 1 86 ? 31.191 1.488 -11.545 1.00 64.19 86 LEU A CA 1
ATOM 666 C C . LEU A 1 86 ? 32.322 0.721 -12.225 1.00 64.19 86 LEU A C 1
ATOM 668 O O . LEU A 1 86 ? 32.163 -0.449 -12.564 1.00 64.19 86 LEU A O 1
ATOM 672 N N . ALA A 1 87 ? 33.443 1.399 -12.468 1.00 62.28 87 ALA A N 1
ATOM 673 C CA . ALA A 1 87 ? 34.680 0.740 -12.839 1.00 62.28 87 ALA A CA 1
ATOM 674 C C . ALA A 1 87 ? 35.013 -0.250 -11.715 1.00 62.28 87 ALA A C 1
ATOM 676 O O . ALA A 1 87 ? 35.449 0.141 -10.633 1.00 62.28 87 ALA A O 1
ATOM 677 N N . LEU A 1 88 ? 34.722 -1.528 -11.951 1.00 59.31 88 LEU A N 1
ATOM 678 C CA . LEU A 1 88 ? 35.140 -2.632 -11.101 1.00 59.31 88 LEU A CA 1
ATOM 679 C C . LEU A 1 88 ? 36.643 -2.822 -11.331 1.00 59.31 88 LEU A C 1
ATOM 681 O O . LEU A 1 88 ? 37.046 -3.639 -12.155 1.00 59.31 88 LEU A O 1
ATOM 685 N N . THR A 1 89 ? 37.457 -1.990 -10.683 1.00 58.25 89 THR A N 1
ATOM 686 C CA . THR A 1 89 ? 38.895 -2.243 -10.512 1.00 58.25 89 THR A CA 1
ATOM 687 C C . THR A 1 89 ? 39.122 -3.221 -9.378 1.00 58.25 89 THR A C 1
ATOM 689 O O . THR A 1 89 ? 38.498 -3.000 -8.314 1.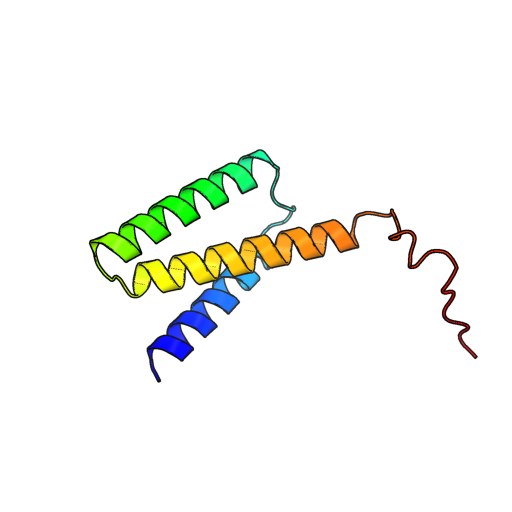00 58.25 89 THR A O 1
#